Protein AF-A0AAX2M3M4-F1 (afdb_monomer_lite)

Radius of gyration: 12.82 Å; chains: 1; bounding box: 33×14×33 Å

Organism: Chromobacterium violaceum (NCBI:txid536)

Structure (mmCIF, N/CA/C/O backbone):
data_AF-A0AAX2M3M4-F1
#
_entry.id   AF-A0AAX2M3M4-F1
#
loop_
_atom_site.group_PDB
_atom_site.id
_atom_site.type_symbol
_atom_site.label_atom_id
_atom_site.label_alt_id
_atom_site.label_comp_id
_atom_site.label_asym_id
_atom_site.label_entity_id
_atom_site.label_seq_id
_atom_site.pdbx_PDB_ins_code
_atom_site.Cartn_x
_atom_site.Cartn_y
_atom_site.Cartn_z
_atom_site.occupancy
_atom_site.B_iso_or_equiv
_atom_site.auth_seq_id
_atom_site.auth_comp_id
_atom_site.auth_asym_id
_atom_site.auth_atom_id
_atom_site.pdbx_PDB_model_num
ATOM 1 N N . MET A 1 1 ? -18.867 -0.331 19.221 1.00 66.38 1 MET A N 1
ATOM 2 C CA . MET A 1 1 ? -17.481 -0.729 19.527 1.00 66.38 1 MET A CA 1
ATOM 3 C C . MET A 1 1 ? -16.656 0.542 19.504 1.00 66.38 1 M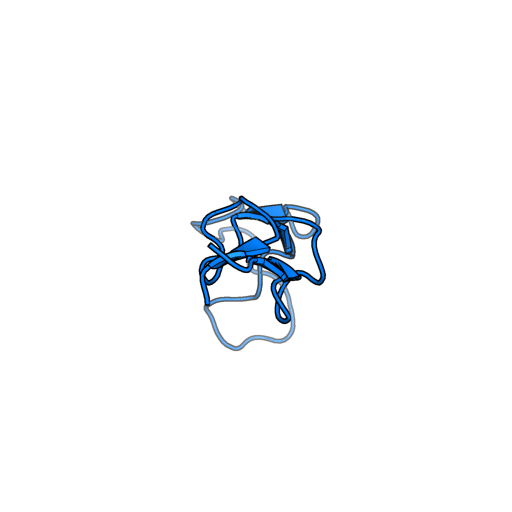ET A C 1
ATOM 5 O O . MET A 1 1 ? -16.976 1.407 18.691 1.00 66.38 1 MET A O 1
ATOM 9 N N . PRO A 1 2 ? -15.745 0.761 20.459 1.00 77.06 2 PRO A N 1
ATOM 10 C CA . PRO A 1 2 ? -14.898 1.941 20.417 1.00 77.06 2 PRO A CA 1
ATOM 11 C C . PRO A 1 2 ? -13.940 1.801 19.224 1.00 77.06 2 PRO A C 1
ATOM 13 O O . PRO A 1 2 ? -13.231 0.807 19.114 1.00 77.06 2 PRO A O 1
ATOM 16 N N . LYS A 1 3 ? -13.968 2.777 18.313 1.00 85.00 3 LYS A N 1
ATOM 17 C CA . LYS A 1 3 ? -13.080 2.828 17.149 1.00 85.00 3 LYS A CA 1
ATOM 18 C C . LYS A 1 3 ? -11.885 3.717 17.460 1.00 85.00 3 LYS A C 1
ATOM 20 O O . LYS A 1 3 ? -12.050 4.765 18.089 1.00 85.00 3 LYS A O 1
ATOM 25 N N . MET A 1 4 ? -10.694 3.312 17.034 1.00 92.56 4 MET A N 1
ATOM 26 C CA . MET A 1 4 ? -9.507 4.164 17.059 1.00 92.56 4 MET A CA 1
ATOM 27 C C . MET A 1 4 ? -9.077 4.515 15.640 1.00 92.56 4 MET A C 1
ATOM 29 O O . MET A 1 4 ? -9.139 3.683 14.737 1.00 92.56 4 MET A O 1
ATOM 33 N N . ILE A 1 5 ? -8.605 5.749 15.459 1.00 92.88 5 ILE A N 1
ATOM 34 C CA . ILE A 1 5 ? -7.982 6.176 14.205 1.00 92.88 5 ILE A CA 1
ATOM 35 C C . ILE A 1 5 ? -6.801 5.247 13.933 1.00 92.88 5 ILE A C 1
ATOM 37 O O . ILE A 1 5 ? -5.945 5.061 14.804 1.00 92.88 5 ILE A O 1
ATOM 41 N N . CYS A 1 6 ? -6.760 4.668 12.734 1.00 93.00 6 CYS A N 1
ATOM 42 C CA . CYS A 1 6 ? -5.689 3.767 12.346 1.00 93.00 6 CYS A CA 1
ATOM 43 C C . CYS A 1 6 ? -4.350 4.519 12.426 1.00 93.00 6 CYS A C 1
ATOM 45 O O . CYS A 1 6 ? -4.180 5.531 11.740 1.00 93.00 6 CYS A O 1
ATOM 47 N N . PRO A 1 7 ? -3.389 4.070 13.251 1.00 90.75 7 PRO A N 1
ATOM 48 C CA . PRO A 1 7 ? -2.139 4.796 13.461 1.00 90.75 7 PRO A CA 1
ATOM 49 C C . PRO A 1 7 ? -1.226 4.773 12.228 1.00 90.75 7 PRO A C 1
ATOM 51 O O . PRO A 1 7 ? -0.392 5.663 12.073 1.00 90.75 7 PRO A O 1
ATOM 54 N N . GLU A 1 8 ? -1.392 3.776 11.356 1.00 88.44 8 GLU A N 1
ATOM 55 C CA . GLU A 1 8 ? -0.583 3.595 10.151 1.00 88.44 8 GLU A CA 1
ATOM 56 C C . GLU A 1 8 ? -0.951 4.613 9.065 1.00 88.44 8 GLU A C 1
ATOM 58 O O . GLU A 1 8 ? -0.103 5.391 8.628 1.00 88.44 8 GLU A O 1
ATOM 63 N N . CYS A 1 9 ? -2.231 4.676 8.685 1.00 90.06 9 CYS A N 1
ATOM 64 C CA . CYS A 1 9 ? -2.720 5.625 7.680 1.00 90.06 9 CYS A CA 1
ATOM 65 C C . CYS A 1 9 ? -3.220 6.947 8.278 1.00 90.06 9 CYS A C 1
ATOM 67 O O . CYS A 1 9 ? -3.656 7.829 7.546 1.00 90.06 9 CYS A O 1
ATOM 69 N N . LYS A 1 10 ? -3.205 7.091 9.608 1.00 92.06 10 LYS A N 1
ATOM 70 C CA . LYS A 1 10 ? -3.656 8.287 10.342 1.00 92.06 10 LYS A CA 1
ATOM 71 C C . LYS A 1 10 ? -5.086 8.727 9.999 1.00 92.06 10 LYS A C 1
ATOM 73 O O . LYS A 1 10 ? -5.370 9.920 9.986 1.00 92.06 10 LYS A O 1
ATOM 78 N N . GLY A 1 11 ? -5.979 7.772 9.739 1.00 91.75 11 GLY A N 1
ATOM 79 C CA . GLY A 1 11 ? -7.377 8.057 9.392 1.00 91.75 11 GLY A CA 1
ATOM 80 C C . GLY A 1 11 ? -7.677 8.151 7.899 1.00 91.75 11 GLY A C 1
ATOM 81 O O . GLY A 1 11 ? -8.842 8.194 7.532 1.00 91.75 11 GLY A O 1
ATOM 82 N N . GLU A 1 12 ? -6.663 8.131 7.033 1.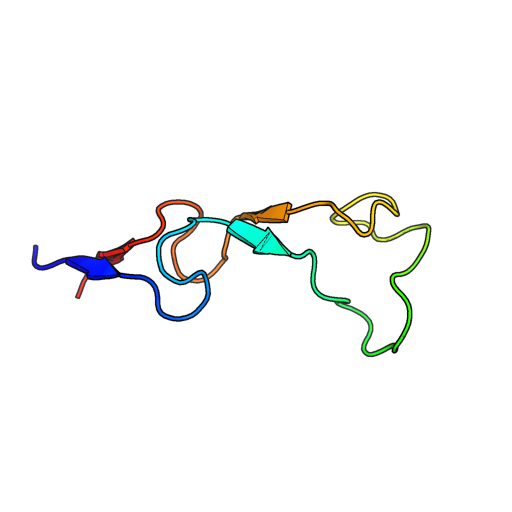00 90.94 12 GLU A N 1
ATOM 83 C CA . GLU A 1 12 ? -6.857 8.299 5.584 1.00 90.94 12 GLU A CA 1
ATOM 84 C C . GLU A 1 12 ? -7.450 7.058 4.895 1.00 90.94 12 GLU A C 1
ATOM 86 O O . GLU A 1 12 ? -7.890 7.144 3.756 1.00 90.94 12 GLU A O 1
ATOM 91 N N . GLY A 1 13 ? -7.399 5.884 5.534 1.00 90.81 13 GLY A N 1
ATOM 92 C CA . GLY A 1 13 ? -7.766 4.593 4.934 1.00 90.81 13 GLY A CA 1
ATOM 93 C C . GLY A 1 13 ? -6.746 4.060 3.926 1.00 90.81 13 GLY A C 1
ATOM 94 O O . GLY A 1 13 ? -6.668 2.858 3.694 1.00 90.81 13 GLY A O 1
ATOM 95 N N . GLU A 1 14 ? -5.887 4.919 3.395 1.00 90.06 14 GLU A N 1
ATOM 96 C CA . GLU A 1 14 ? -4.912 4.577 2.369 1.00 90.06 14 GLU A CA 1
ATOM 97 C C . GLU A 1 14 ? -3.499 4.959 2.805 1.00 90.06 14 GLU A C 1
ATOM 99 O O . GLU A 1 14 ? -3.286 5.927 3.541 1.00 90.06 14 GLU A O 1
ATOM 104 N N . VAL A 1 15 ? -2.514 4.211 2.324 1.00 86.06 15 VAL A N 1
ATOM 105 C CA . VAL A 1 15 ? -1.093 4.520 2.492 1.00 86.06 15 VAL A CA 1
ATOM 106 C C . VAL A 1 15 ? -0.437 4.647 1.120 1.00 86.06 15 V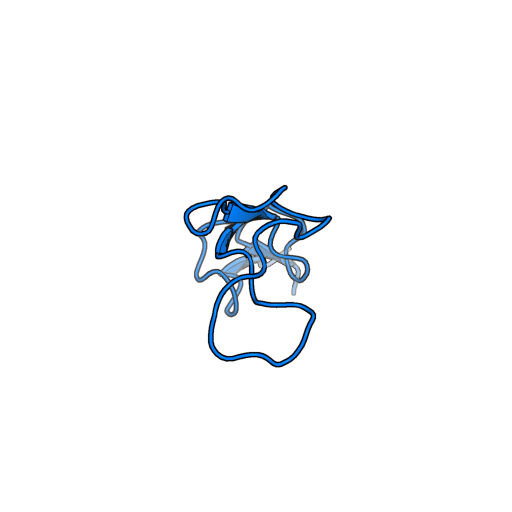AL A C 1
ATOM 108 O O . VAL A 1 15 ? -0.886 4.008 0.165 1.00 86.06 15 VAL A O 1
ATOM 111 N N . PRO A 1 16 ? 0.620 5.465 0.976 1.00 82.75 16 PRO A N 1
ATOM 112 C CA . PRO A 1 16 ? 1.427 5.449 -0.237 1.00 82.75 16 PRO A CA 1
ATOM 113 C C . PRO A 1 16 ? 1.879 4.020 -0.529 1.00 82.75 16 PRO A C 1
ATOM 115 O O . PRO A 1 16 ? 2.194 3.282 0.410 1.00 82.75 16 PRO A O 1
ATOM 118 N N . CYS A 1 17 ? 1.935 3.633 -1.804 1.00 79.00 17 CYS A N 1
ATOM 119 C CA . CYS A 1 17 ? 2.518 2.358 -2.194 1.00 79.00 17 CYS A CA 1
ATOM 120 C C . CYS A 1 17 ? 3.959 2.298 -1.670 1.00 79.00 17 CYS A C 1
ATOM 122 O O . CYS A 1 17 ? 4.879 2.920 -2.204 1.00 79.00 17 CYS A O 1
ATOM 124 N N . THR A 1 18 ? 4.155 1.582 -0.564 1.00 68.12 18 THR A N 1
ATOM 125 C CA . THR A 1 18 ? 5.483 1.380 -0.011 1.00 68.12 18 THR A CA 1
ATOM 126 C C . THR A 1 18 ? 6.160 0.309 -0.844 1.00 68.12 18 THR A C 1
ATOM 128 O O . THR A 1 18 ? 5.594 -0.727 -1.186 1.00 68.12 18 THR A O 1
ATOM 131 N N . LEU A 1 19 ? 7.394 0.599 -1.225 1.00 57.66 19 LEU A N 1
ATOM 132 C CA . LEU A 1 19 ? 8.291 -0.301 -1.923 1.00 57.66 19 LEU A CA 1
ATOM 133 C C . LEU A 1 19 ? 8.345 -1.674 -1.231 1.00 57.66 19 LEU A C 1
ATOM 135 O O . LEU A 1 19 ? 9.141 -1.894 -0.321 1.00 57.66 19 LEU A O 1
ATOM 139 N N . ALA A 1 20 ? 7.557 -2.634 -1.717 1.00 53.19 20 ALA A N 1
ATOM 140 C CA . ALA A 1 20 ? 7.571 -4.014 -1.222 1.00 53.19 20 ALA A CA 1
ATOM 141 C C . ALA A 1 20 ? 8.939 -4.713 -1.423 1.00 53.19 20 ALA A C 1
ATOM 143 O O . ALA A 1 20 ? 9.169 -5.804 -0.912 1.00 53.19 20 ALA A O 1
ATOM 144 N N . PHE A 1 21 ? 9.868 -4.078 -2.151 1.00 48.84 21 PHE A N 1
ATOM 145 C CA . PHE A 1 21 ? 11.166 -4.625 -2.555 1.00 48.84 21 PHE A CA 1
ATOM 146 C C . PHE A 1 21 ? 12.381 -3.875 -1.986 1.00 48.84 21 PHE A C 1
ATOM 148 O O . PHE A 1 21 ? 13.423 -3.818 -2.639 1.00 48.84 21 PHE A O 1
ATOM 155 N N . GLY A 1 22 ? 12.275 -3.277 -0.792 1.00 50.19 22 GLY A N 1
ATOM 156 C CA . GLY A 1 22 ? 13.445 -2.858 0.005 1.00 50.19 22 GLY A CA 1
ATOM 157 C C . GLY A 1 22 ? 14.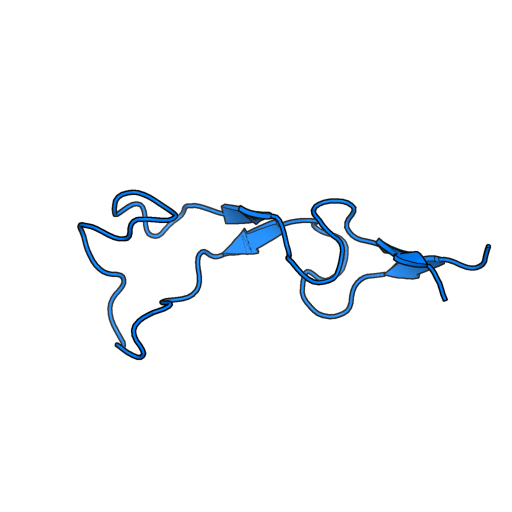447 -1.918 -0.690 1.00 50.19 22 GLY A C 1
ATOM 158 O O . GLY A 1 22 ? 15.605 -1.846 -0.284 1.00 50.19 22 GLY A O 1
ATOM 159 N N . SER A 1 23 ? 14.027 -1.224 -1.748 1.00 53.56 23 SER A N 1
ATOM 160 C CA . SER A 1 23 ? 14.859 -0.343 -2.575 1.00 53.56 23 SER A CA 1
ATOM 161 C C . SER A 1 23 ? 14.510 1.122 -2.298 1.00 53.56 23 SER A C 1
ATOM 163 O O . SER A 1 23 ? 13.422 1.416 -1.818 1.00 53.56 23 SER A O 1
ATOM 165 N N . LYS A 1 24 ? 15.432 2.055 -2.569 1.00 59.06 24 LYS A N 1
ATOM 166 C CA . LYS A 1 24 ? 15.198 3.501 -2.376 1.00 59.06 24 LYS A CA 1
ATOM 167 C C . LYS A 1 24 ? 14.290 4.132 -3.442 1.00 59.06 24 LYS A C 1
ATOM 169 O O . LYS A 1 24 ? 13.746 5.199 -3.185 1.00 59.06 24 LYS A O 1
ATOM 174 N N . GLU A 1 25 ? 14.149 3.504 -4.610 1.00 65.44 25 GLU A N 1
ATOM 175 C CA . GLU A 1 25 ? 13.411 4.031 -5.768 1.00 65.44 25 GLU A CA 1
ATOM 176 C C . GLU A 1 25 ? 12.262 3.103 -6.146 1.00 65.44 25 GLU A C 1
ATOM 178 O O . GLU A 1 25 ? 12.455 1.888 -6.232 1.00 65.44 25 GLU A O 1
ATOM 183 N N . HIS A 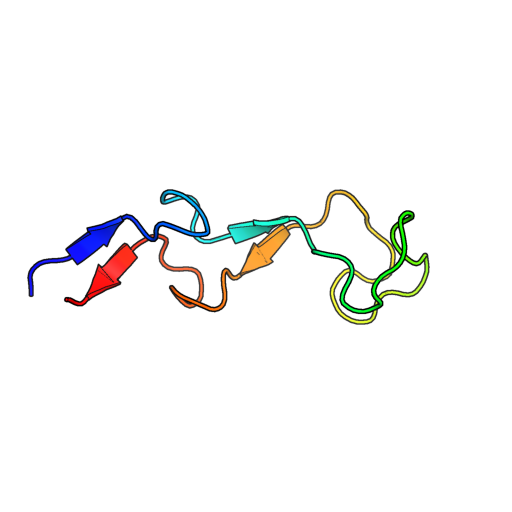1 26 ? 11.064 3.667 -6.322 1.00 67.81 26 HIS A N 1
ATOM 184 C CA . HIS A 1 26 ? 9.845 2.905 -6.558 1.00 67.81 26 HIS A CA 1
ATOM 185 C C . HIS A 1 26 ? 9.952 2.121 -7.881 1.00 67.81 26 HIS A C 1
ATOM 187 O O . HIS A 1 26 ? 10.237 2.718 -8.919 1.00 67.81 26 HIS A O 1
ATOM 193 N N . PRO A 1 27 ? 9.758 0.787 -7.901 1.00 70.06 27 PRO A N 1
ATOM 194 C CA . PRO A 1 27 ? 10.007 0.011 -9.101 1.00 70.06 27 PRO A CA 1
ATOM 195 C C . PRO A 1 27 ? 8.952 0.332 -10.156 1.00 70.06 27 PRO A C 1
ATOM 197 O O . PRO A 1 27 ? 7.751 0.288 -9.883 1.00 70.06 27 PRO A O 1
ATOM 200 N N . LEU A 1 28 ? 9.421 0.558 -11.384 1.00 70.69 28 LEU A N 1
ATOM 201 C CA . LEU A 1 28 ? 8.609 0.895 -12.560 1.00 70.69 28 LEU A CA 1
ATOM 202 C C . LEU A 1 28 ? 7.566 -0.180 -12.927 1.00 70.69 28 LEU A C 1
ATOM 204 O O . LEU A 1 28 ? 6.653 0.073 -13.699 1.00 70.69 28 LEU A O 1
ATOM 208 N N . TYR A 1 29 ? 7.705 -1.388 -12.377 1.00 75.69 29 TYR A N 1
ATOM 209 C CA . TYR A 1 29 ? 6.818 -2.530 -12.617 1.00 75.69 29 TYR A CA 1
ATOM 210 C C . TYR A 1 29 ? 6.249 -3.104 -11.320 1.00 75.69 29 TYR A C 1
ATOM 212 O O . TYR A 1 29 ? 6.014 -4.308 -11.220 1.00 75.69 29 TYR A O 1
ATOM 220 N N . CYS A 1 30 ? 6.075 -2.270 -10.293 1.00 77.44 30 CYS A N 1
ATOM 221 C CA . CYS A 1 30 ? 5.480 -2.722 -9.043 1.00 77.44 30 CYS A CA 1
ATOM 222 C C . CYS A 1 30 ? 4.136 -3.416 -9.311 1.00 77.44 30 CYS A C 1
ATOM 224 O O . CYS A 1 30 ? 3.263 -2.807 -9.921 1.00 77.44 30 CYS A O 1
ATOM 226 N N . PRO A 1 31 ? 3.915 -4.659 -8.864 1.00 76.31 31 PRO A N 1
ATOM 227 C CA . PRO A 1 31 ? 2.652 -5.345 -9.121 1.00 76.31 31 PRO A CA 1
ATOM 228 C C . PRO A 1 31 ? 1.462 -4.682 -8.409 1.00 76.31 31 PRO A C 1
ATOM 230 O O . PRO A 1 31 ? 0.330 -4.849 -8.855 1.00 76.31 31 PRO A O 1
ATOM 233 N N . LEU A 1 32 ? 1.716 -3.917 -7.339 1.00 75.19 32 LEU A N 1
ATOM 234 C CA . LEU A 1 32 ? 0.684 -3.237 -6.555 1.00 75.19 32 LEU A CA 1
ATOM 235 C C . LEU A 1 32 ? 0.213 -1.935 -7.218 1.00 75.19 32 LEU A C 1
ATOM 237 O O . LEU A 1 32 ? -0.986 -1.755 -7.401 1.00 75.19 32 LEU A O 1
ATOM 241 N N . CYS A 1 33 ? 1.131 -1.062 -7.645 1.00 78.00 33 CYS A N 1
ATOM 242 C CA . CYS A 1 33 ? 0.779 0.226 -8.266 1.00 78.00 33 CYS A CA 1
ATOM 243 C C . CYS A 1 33 ? 1.092 0.335 -9.767 1.00 78.00 33 CYS A C 1
ATOM 245 O O . CYS A 1 33 ? 0.940 1.392 -10.366 1.00 78.00 33 CYS A O 1
ATOM 247 N N . LYS A 1 34 ? 1.577 -0.740 -10.393 1.00 78.75 34 LYS A N 1
ATOM 248 C CA . LYS A 1 34 ? 1.966 -0.796 -11.814 1.00 78.75 34 LYS A CA 1
ATOM 249 C C . LYS A 1 34 ? 3.019 0.235 -12.236 1.00 78.75 34 LYS A C 1
ATOM 251 O O . LYS A 1 34 ? 3.100 0.567 -13.413 1.00 78.75 34 LYS A O 1
ATOM 256 N N . GLY A 1 35 ? 3.841 0.685 -11.288 1.00 74.88 35 GLY A N 1
ATOM 257 C CA . GLY A 1 35 ? 4.902 1.663 -11.527 1.00 74.88 35 GLY A CA 1
ATOM 258 C C . GLY A 1 35 ? 4.530 3.111 -11.231 1.00 74.88 35 GLY A C 1
ATOM 259 O O . GLY A 1 35 ? 5.374 3.973 -11.439 1.00 74.88 35 GLY A O 1
ATOM 260 N N . ASP A 1 36 ? 3.315 3.371 -10.750 1.00 80.12 36 ASP A N 1
ATOM 261 C CA . ASP A 1 36 ? 2.883 4.690 -10.289 1.00 80.12 36 ASP A CA 1
ATOM 262 C C . ASP A 1 36 ? 3.366 4.931 -8.849 1.00 80.12 36 ASP A C 1
ATOM 264 O O . ASP A 1 36 ? 2.935 4.259 -7.910 1.00 80.12 36 ASP A O 1
ATOM 268 N N . ASP A 1 37 ? 4.314 5.847 -8.680 1.00 74.00 37 ASP A N 1
ATOM 269 C CA . ASP A 1 37 ? 4.903 6.211 -7.391 1.00 74.00 37 ASP A CA 1
ATOM 270 C C . ASP A 1 37 ? 4.017 7.152 -6.557 1.00 74.00 37 ASP A C 1
ATOM 272 O O . ASP A 1 37 ? 4.241 7.280 -5.351 1.00 74.00 37 ASP A O 1
ATOM 276 N N . GLU A 1 38 ? 2.978 7.744 -7.154 1.00 81.12 38 GLU A N 1
ATOM 277 C CA . GLU A 1 38 ? 1.942 8.514 -6.454 1.00 81.12 38 GLU A CA 1
ATOM 278 C C . GLU A 1 38 ? 0.743 7.650 -6.039 1.00 81.12 38 GLU A C 1
ATOM 280 O O . GLU A 1 38 ? -0.125 8.099 -5.282 1.00 81.12 38 GLU A O 1
ATOM 285 N N . ALA A 1 39 ? 0.694 6.394 -6.488 1.00 83.69 39 ALA A N 1
ATOM 286 C CA . ALA A 1 39 ? -0.392 5.492 -6.155 1.00 83.69 39 ALA A CA 1
ATOM 287 C C . ALA A 1 39 ? -0.510 5.276 -4.644 1.00 83.69 39 ALA A C 1
ATOM 289 O O . ALA A 1 39 ? 0.451 4.950 -3.935 1.00 83.69 39 ALA A O 1
ATOM 290 N N . ARG A 1 40 ? -1.748 5.368 -4.169 1.00 84.81 40 ARG A N 1
ATOM 291 C CA . ARG A 1 40 ? -2.132 4.968 -2.822 1.00 84.81 40 ARG A CA 1
ATOM 292 C C . ARG A 1 40 ? -2.795 3.602 -2.858 1.00 84.81 40 ARG A C 1
ATOM 294 O O . ARG A 1 40 ? -3.553 3.289 -3.774 1.00 84.81 40 ARG A O 1
ATOM 301 N N . ILE A 1 41 ? -2.473 2.783 -1.868 1.00 86.62 41 ILE A N 1
ATOM 302 C CA . ILE A 1 41 ? -3.054 1.457 -1.683 1.00 86.62 41 ILE A CA 1
ATOM 303 C C . ILE A 1 41 ? -3.843 1.424 -0.373 1.00 86.62 41 ILE A C 1
ATOM 305 O O . ILE A 1 41 ? -3.506 2.163 0.559 1.00 86.62 41 ILE A O 1
ATOM 309 N N . PRO A 1 42 ? -4.883 0.578 -0.275 1.00 89.31 42 PRO A N 1
ATOM 310 C CA . PRO A 1 42 ? -5.619 0.408 0.968 1.00 89.31 42 PRO A CA 1
ATOM 311 C C . PRO A 1 42 ? -4.662 0.054 2.106 1.00 89.31 42 PRO A C 1
ATOM 313 O O . PRO A 1 42 ? -3.820 -0.832 1.966 1.00 89.31 42 PRO A O 1
ATOM 316 N N . CYS A 1 43 ? -4.792 0.750 3.229 1.00 89.88 43 CYS A N 1
ATOM 317 C CA . CYS A 1 43 ? -4.039 0.449 4.436 1.00 89.88 43 CYS A CA 1
ATOM 318 C C . CYS A 1 43 ? -4.417 -0.951 4.923 1.00 89.88 43 CYS A C 1
ATOM 320 O O . CYS A 1 43 ? -5.587 -1.197 5.212 1.00 89.88 43 CYS A O 1
ATOM 322 N N . GLU A 1 44 ? -3.452 -1.864 5.030 1.00 88.75 44 GLU A N 1
ATOM 323 C CA . GLU A 1 44 ? -3.723 -3.259 5.399 1.00 88.75 44 GLU A CA 1
ATOM 324 C C . GLU A 1 44 ? -4.244 -3.384 6.836 1.00 88.75 44 GLU A C 1
ATOM 326 O O . GLU A 1 44 ? -5.087 -4.234 7.116 1.00 88.75 44 GLU A O 1
ATOM 331 N N . MET A 1 45 ? -3.807 -2.498 7.738 1.00 88.38 45 MET A N 1
ATOM 332 C CA . MET A 1 45 ? -4.214 -2.522 9.145 1.00 88.38 45 MET A CA 1
ATOM 333 C C . MET A 1 45 ? -5.692 -2.181 9.353 1.00 88.38 45 MET A C 1
ATOM 335 O O . MET A 1 45 ? -6.333 -2.771 10.218 1.00 88.38 45 MET A O 1
ATOM 339 N N . CYS A 1 46 ? -6.231 -1.233 8.585 1.00 92.81 46 CYS A N 1
ATOM 340 C CA . CYS A 1 46 ? -7.647 -0.846 8.660 1.00 92.81 46 CYS A CA 1
ATOM 341 C C . CYS A 1 46 ? -8.467 -1.289 7.448 1.00 92.81 46 CYS A C 1
ATOM 343 O O . CYS A 1 46 ? -9.629 -0.923 7.329 1.00 92.81 46 CYS A O 1
ATOM 345 N N . VAL A 1 47 ? -7.862 -2.051 6.537 1.00 91.56 47 VAL A N 1
ATOM 346 C CA . VAL A 1 47 ? -8.480 -2.573 5.311 1.00 91.56 47 VAL A CA 1
ATOM 347 C C . VAL A 1 47 ? -9.181 -1.480 4.485 1.00 91.56 47 VAL A C 1
ATOM 349 O O . VAL A 1 47 ? -10.226 -1.707 3.882 1.00 91.56 47 VAL A O 1
ATOM 352 N N . GLY A 1 48 ? -8.618 -0.269 4.454 1.00 90.75 48 GLY A N 1
ATOM 353 C CA . GLY A 1 48 ? -9.221 0.861 3.738 1.00 90.75 48 GLY A CA 1
ATOM 354 C C . GLY A 1 48 ? -10.184 1.734 4.548 1.00 90.75 48 GLY A C 1
ATOM 355 O O . GLY A 1 48 ? -10.620 2.757 4.033 1.00 90.75 48 GLY A O 1
ATOM 356 N N . GLU A 1 49 ? -10.526 1.384 5.793 1.00 94.00 49 GLU A N 1
ATOM 357 C CA . GLU A 1 49 ? -11.563 2.109 6.550 1.00 94.00 49 GLU A CA 1
ATOM 358 C C . GLU A 1 49 ? -11.059 3.371 7.267 1.00 94.00 49 GLU A C 1
ATOM 360 O O . GLU A 1 49 ? -11.848 4.237 7.632 1.00 94.00 49 GLU A O 1
ATOM 365 N N . GLY A 1 50 ? -9.751 3.482 7.508 1.00 91.50 50 GLY A N 1
ATOM 366 C CA . GLY A 1 50 ? -9.141 4.592 8.253 1.00 91.50 50 GLY A CA 1
ATOM 367 C C . GLY A 1 50 ? -9.260 4.472 9.776 1.00 91.50 50 GLY A C 1
ATOM 368 O O . GLY A 1 50 ? -8.537 5.142 10.516 1.00 91.50 50 GLY A O 1
ATOM 369 N N . GLU A 1 51 ? -10.091 3.560 10.264 1.00 94.50 51 GLU A N 1
ATOM 370 C CA . GLU A 1 51 ? -10.310 3.277 11.679 1.00 94.50 51 GLU A CA 1
ATOM 371 C C . GLU A 1 51 ? -10.182 1.772 11.931 1.00 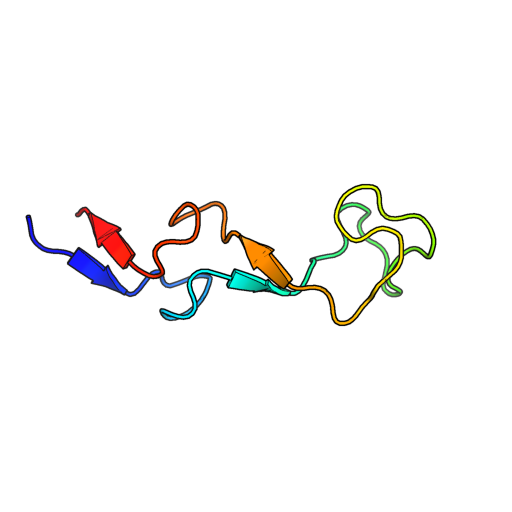94.50 51 GLU A C 1
ATOM 373 O O . GLU A 1 51 ? -10.413 0.964 11.037 1.00 94.50 51 GLU A O 1
ATOM 378 N N . ILE A 1 52 ? -9.799 1.389 13.146 1.00 92.06 52 ILE A N 1
ATOM 379 C CA . ILE A 1 52 ? -9.799 -0.008 13.591 1.00 92.06 52 ILE A CA 1
ATOM 380 C C . ILE A 1 52 ? -10.654 -0.140 14.846 1.00 92.06 52 ILE A C 1
ATOM 382 O O . ILE A 1 52 ? -10.654 0.742 15.712 1.00 92.06 52 ILE A O 1
ATOM 386 N N . ASP A 1 53 ? -11.404 -1.234 14.930 1.00 87.56 53 ASP A N 1
ATOM 387 C CA . ASP A 1 53 ? -12.127 -1.591 16.145 1.00 87.56 53 ASP A CA 1
ATOM 388 C C . ASP A 1 53 ? -11.126 -2.016 17.232 1.00 87.56 53 ASP A C 1
ATOM 390 O O . ASP A 1 53 ? -10.176 -2.754 16.959 1.00 87.56 53 ASP A O 1
ATOM 394 N N . MET A 1 54 ? -11.337 -1.528 18.459 1.00 72.81 54 MET A N 1
ATOM 395 C CA . MET A 1 54 ? -10.597 -1.957 19.655 1.00 72.81 54 MET A CA 1
ATOM 396 C C . MET A 1 54 ? -11.287 -3.116 20.371 1.00 72.81 54 MET A C 1
ATOM 398 O O . MET A 1 54 ? -12.532 -3.062 20.530 1.00 72.81 54 MET A O 1
#

Secondary structure (DSSP, 8-state):
--EEE-TTTTTSSEEE---TT--SS--TT-TTTTT-TT-EEE-TTTTTSSEEE-

pLDDT: mean 80.27, std 12.41, range [48.84, 94.5]

Foldseek 3Di:
DDKDQDPQCRQQQWDFPPQPPPDPDRDCCPVQQRRDRRDIDGDPQCRSRRIDDD

Sequence (54 aa):
MPKMICPECKGEGEVPCTLAFGSKEHPLYCPLCKGDDEARIPCEMCVGEGEIDM

InterPro domains:
  IPR036410 Heat shock protein DnaJ, cysteine-rich domain superfamily [SSF57938] (4-51)